Protein AF-A0A136KKF5-F1 (afdb_monomer_lite)

pLDDT: mean 90.27, std 5.97, range [69.88, 97.25]

Sequence (91 aa):
MAQSANGLICDKNGKEDFLSKENWQIFVDKAKEIGCLIWGRTTYEAVSSWGSGYLKQLIGVRKIILSRSKKLFLPMGFEQAMSVSEAVYNL

Radius of gyration: 13.48 Å; chains: 1; bounding box: 32×34×30 Å

InterPro domains:
  IPR024072 Dihydrofolate reductase-like domain superfamily [G3DSA:3.40.430.10] (1-90)
  IPR024072 Dihydrofolate reductase-like domain superfamily [SSF53597] (2-72)

Foldseek 3Di:
DDAPPVRHCADPVRHRPPCDPVNLVVVLVVLQVVQEDEEEPSVVVRQVVVDPVSVVSNPSRQAEYADCDPPDDDDPRYHYDPDPVRVVVVD

Organism: NCBI:txid1617427

Secondary structure (DSSP, 8-state):
----TTS-SS-TTS--TT--HHHHHHHHHHHHHH-EEEEEHHHHHHHHHT-HHHHHHTTTSEEEEE---TT----TTEEEESSHHHHHHT-

Structure (mmCIF, N/CA/C/O backbone):
data_AF-A0A136KKF5-F1
#
_entry.id   AF-A0A136KKF5-F1
#
loop_
_atom_site.group_PDB
_atom_site.id
_atom_site.type_symbol
_atom_site.label_atom_id
_atom_site.label_alt_id
_atom_site.label_comp_id
_atom_site.label_asym_id
_atom_site.label_entity_id
_atom_site.label_seq_id
_atom_site.pdbx_PDB_ins_code
_atom_site.Cartn_x
_atom_site.Cartn_y
_atom_site.Cartn_z
_atom_site.occupancy
_atom_site.B_iso_or_equiv
_atom_site.auth_seq_id
_atom_site.auth_comp_id
_atom_site.auth_asym_id
_atom_site.auth_atom_id
_atom_site.pdbx_PDB_model_num
ATOM 1 N N . MET A 1 1 ? 2.780 -11.885 2.365 1.00 75.69 1 MET A N 1
ATOM 2 C CA . MET A 1 1 ? 4.086 -11.198 2.291 1.00 75.69 1 MET A CA 1
ATOM 3 C C . MET A 1 1 ? 4.922 -11.942 1.268 1.00 75.69 1 MET A C 1
ATOM 5 O O . MET A 1 1 ? 4.990 -13.159 1.369 1.00 75.69 1 MET A O 1
ATOM 9 N N . ALA A 1 2 ? 5.465 -11.247 0.269 1.00 82.50 2 ALA A N 1
ATOM 10 C CA . ALA A 1 2 ? 6.450 -11.810 -0.653 1.00 82.50 2 ALA A CA 1
ATOM 11 C C . ALA A 1 2 ? 7.846 -11.382 -0.182 1.00 82.50 2 ALA A C 1
ATOM 13 O O . ALA A 1 2 ? 8.011 -10.252 0.273 1.00 82.50 2 ALA A O 1
ATOM 14 N N . GLN A 1 3 ? 8.824 -12.280 -0.255 1.00 87.06 3 GLN A N 1
ATOM 15 C CA . GLN A 1 3 ? 10.205 -12.023 0.154 1.00 87.06 3 GLN A CA 1
ATOM 16 C C . GLN A 1 3 ? 11.164 -12.852 -0.702 1.00 87.06 3 GLN A C 1
ATOM 18 O O . GLN A 1 3 ? 10.782 -13.898 -1.234 1.00 87.06 3 GLN A O 1
ATOM 23 N N . SER A 1 4 ? 12.413 -12.412 -0.810 1.00 83.81 4 SER A N 1
ATOM 24 C CA . SER A 1 4 ? 13.495 -13.204 -1.391 1.00 83.81 4 SER A CA 1
ATOM 25 C C . SER A 1 4 ? 13.804 -14.451 -0.545 1.00 83.81 4 SER A C 1
ATOM 27 O O . SER A 1 4 ? 13.419 -14.557 0.622 1.00 83.81 4 SER A O 1
ATOM 29 N N . ALA A 1 5 ? 14.572 -15.393 -1.104 1.00 85.06 5 ALA A N 1
ATOM 30 C CA . ALA A 1 5 ? 14.970 -16.617 -0.398 1.00 85.06 5 ALA A CA 1
ATOM 31 C C . ALA A 1 5 ? 15.784 -16.354 0.886 1.00 85.06 5 ALA A C 1
ATOM 33 O O . ALA A 1 5 ? 15.735 -17.149 1.819 1.00 85.06 5 ALA A O 1
ATOM 34 N N . ASN A 1 6 ? 16.501 -15.227 0.956 1.00 88.12 6 ASN A N 1
ATOM 35 C CA . ASN A 1 6 ? 17.229 -14.790 2.151 1.00 88.12 6 ASN A CA 1
ATOM 36 C C . ASN A 1 6 ? 16.404 -13.875 3.080 1.00 88.12 6 ASN A C 1
ATOM 38 O O . ASN A 1 6 ? 16.969 -13.265 3.983 1.00 88.12 6 ASN A O 1
ATOM 42 N N . GLY A 1 7 ? 15.086 -13.777 2.873 1.00 87.38 7 GLY A N 1
ATOM 43 C CA . GLY A 1 7 ? 14.159 -13.080 3.770 1.00 87.38 7 GLY A CA 1
ATOM 44 C C . GLY A 1 7 ? 14.102 -11.561 3.606 1.00 87.38 7 GLY A C 1
ATOM 45 O O . GLY A 1 7 ? 13.525 -10.882 4.451 1.00 87.38 7 GLY A O 1
ATOM 46 N N . LEU A 1 8 ? 14.684 -11.008 2.540 1.00 88.00 8 LEU A N 1
ATOM 47 C CA . LEU A 1 8 ? 14.604 -9.579 2.253 1.00 88.00 8 LEU A CA 1
ATOM 48 C C . LEU A 1 8 ? 13.311 -9.262 1.500 1.00 88.00 8 LEU A C 1
ATOM 50 O O . LEU A 1 8 ? 12.935 -9.944 0.549 1.00 88.00 8 LEU A O 1
ATOM 54 N N . ILE A 1 9 ? 12.648 -8.190 1.921 1.00 87.62 9 ILE A N 1
ATOM 55 C CA . ILE A 1 9 ? 11.424 -7.687 1.285 1.00 87.62 9 ILE A CA 1
ATOM 56 C C . ILE A 1 9 ? 11.698 -6.552 0.291 1.00 87.62 9 ILE A C 1
ATOM 58 O O . ILE A 1 9 ? 10.853 -6.255 -0.536 1.00 87.62 9 ILE A O 1
ATOM 62 N N . CYS A 1 10 ? 12.870 -5.923 0.348 1.00 87.75 10 CYS A N 1
ATOM 63 C CA . CYS A 1 10 ? 13.331 -4.920 -0.608 1.00 87.75 10 CYS A CA 1
ATOM 64 C C . CYS A 1 10 ? 14.853 -4.750 -0.501 1.00 87.75 10 CYS A C 1
ATOM 66 O O . CYS A 1 10 ? 15.483 -5.247 0.441 1.00 87.75 10 CYS A O 1
ATOM 68 N N . ASP A 1 11 ? 15.453 -4.062 -1.472 1.00 86.69 11 ASP A N 1
ATOM 69 C CA . ASP A 1 11 ? 16.846 -3.630 -1.386 1.00 86.69 11 ASP A CA 1
ATOM 70 C C . ASP A 1 11 ? 17.016 -2.404 -0.459 1.00 86.69 11 ASP A C 1
ATOM 72 O O . ASP A 1 11 ? 16.059 -1.827 0.061 1.00 86.69 11 ASP A O 1
ATOM 76 N N . LYS A 1 12 ? 18.263 -1.954 -0.277 1.00 87.75 12 LYS A N 1
ATOM 77 C CA . LYS A 1 12 ? 18.594 -0.769 0.539 1.00 87.75 12 LYS A CA 1
ATOM 78 C C . LYS A 1 12 ? 17.980 0.548 0.037 1.00 87.75 12 LYS A C 1
ATOM 80 O O . LYS A 1 12 ? 17.989 1.530 0.774 1.00 87.75 12 LYS A O 1
ATOM 85 N N . ASN A 1 13 ? 17.495 0.582 -1.202 1.00 87.00 13 ASN A N 1
ATOM 86 C CA . ASN A 1 13 ? 16.847 1.737 -1.815 1.00 87.00 13 ASN A CA 1
ATOM 87 C C . ASN A 1 13 ? 15.311 1.617 -1.780 1.00 87.00 13 ASN A C 1
ATOM 89 O O . ASN A 1 13 ? 14.624 2.496 -2.296 1.00 87.00 13 ASN A O 1
ATOM 93 N N . GLY A 1 14 ? 14.766 0.548 -1.184 1.00 81.56 14 GLY A N 1
ATOM 94 C CA . GLY A 1 14 ? 13.329 0.291 -1.119 1.00 81.56 14 GLY A CA 1
ATOM 95 C C . GLY A 1 14 ? 12.741 -0.310 -2.397 1.00 81.56 14 GLY A C 1
ATOM 96 O O . GLY A 1 14 ? 11.528 -0.250 -2.584 1.00 81.56 14 GLY A O 1
ATOM 97 N N . LYS A 1 15 ? 13.571 -0.871 -3.284 1.00 82.88 15 LYS A N 1
ATOM 98 C CA . LYS A 1 15 ? 13.131 -1.501 -4.531 1.00 82.88 15 LYS A CA 1
ATOM 99 C C . LYS A 1 15 ? 12.837 -2.987 -4.328 1.00 82.88 15 LYS A C 1
ATOM 101 O O . LYS A 1 15 ? 13.624 -3.715 -3.723 1.00 82.88 15 LYS A O 1
ATOM 106 N N . GLU A 1 16 ? 11.715 -3.438 -4.876 1.00 79.62 16 GLU A N 1
ATOM 107 C CA . GLU A 1 16 ? 11.275 -4.836 -4.854 1.00 79.62 16 GLU A CA 1
ATOM 108 C C . GLU A 1 16 ? 11.521 -5.478 -6.228 1.00 79.62 16 GLU A C 1
ATOM 110 O O . GLU A 1 16 ? 10.627 -5.562 -7.064 1.00 79.62 16 GLU A O 1
ATOM 115 N N . ASP A 1 17 ? 12.752 -5.924 -6.490 1.00 74.75 17 ASP A N 1
ATOM 116 C CA . ASP A 1 17 ? 13.141 -6.497 -7.796 1.00 74.75 17 ASP A CA 1
ATOM 117 C C . ASP A 1 17 ? 12.581 -7.907 -8.066 1.00 74.75 17 ASP A C 1
ATOM 119 O O . ASP A 1 17 ? 12.766 -8.462 -9.147 1.00 74.75 17 ASP A O 1
ATOM 123 N N . PHE A 1 18 ? 11.893 -8.499 -7.090 1.00 72.12 18 PHE A N 1
ATOM 124 C CA . PHE A 1 18 ? 11.392 -9.873 -7.142 1.00 72.12 18 PHE A CA 1
ATOM 125 C C . PHE A 1 18 ? 9.858 -9.968 -7.199 1.00 72.12 18 PHE A C 1
ATOM 127 O O . PHE A 1 18 ? 9.320 -11.076 -7.287 1.00 72.12 18 PHE A O 1
ATOM 134 N N . LEU A 1 19 ? 9.128 -8.847 -7.124 1.00 82.06 19 LEU A N 1
ATOM 135 C CA . LEU A 1 19 ? 7.666 -8.876 -7.129 1.00 82.06 19 LEU A CA 1
ATOM 136 C C . LEU A 1 19 ? 7.142 -9.117 -8.552 1.00 82.06 19 LEU A C 1
ATOM 138 O O . LEU A 1 19 ? 7.121 -8.219 -9.393 1.00 82.06 19 LEU A O 1
ATOM 142 N N . SER A 1 20 ? 6.706 -10.347 -8.823 1.00 87.38 20 SER A N 1
ATOM 143 C CA . SER A 1 20 ? 6.076 -10.695 -10.096 1.00 87.38 20 SER A CA 1
ATOM 144 C C . SER A 1 20 ? 4.661 -10.113 -10.214 1.00 87.38 20 SER A C 1
ATOM 146 O O . SER A 1 20 ? 4.012 -9.774 -9.218 1.00 87.38 20 SER A O 1
ATOM 148 N N . LYS A 1 21 ? 4.148 -10.036 -11.449 1.00 89.69 21 LYS A N 1
ATOM 149 C CA . LYS A 1 21 ? 2.775 -9.577 -11.719 1.00 89.69 21 LYS A CA 1
ATOM 150 C C . LYS A 1 21 ? 1.733 -10.474 -11.046 1.00 89.69 21 LYS A C 1
ATOM 152 O O . LYS A 1 21 ? 0.718 -9.980 -10.569 1.00 89.69 21 LYS A O 1
ATOM 157 N N . GLU A 1 22 ? 1.998 -11.773 -10.980 1.00 92.00 22 GLU A N 1
ATOM 158 C CA . GLU A 1 22 ? 1.129 -12.774 -10.363 1.00 92.00 22 GLU A CA 1
ATOM 159 C C . GLU A 1 22 ? 1.049 -12.561 -8.847 1.00 92.00 22 GLU A C 1
ATOM 161 O O . GLU A 1 22 ? -0.044 -12.534 -8.285 1.00 92.00 22 GLU A O 1
ATOM 166 N N . ASN A 1 23 ? 2.189 -12.315 -8.190 1.00 91.44 23 ASN A N 1
ATOM 167 C CA . ASN A 1 23 ? 2.225 -12.000 -6.760 1.00 91.44 23 ASN A CA 1
ATOM 168 C C . ASN A 1 23 ? 1.467 -10.705 -6.441 1.00 91.44 23 ASN A C 1
ATOM 170 O O . ASN A 1 23 ? 0.747 -10.638 -5.443 1.00 91.44 23 ASN A O 1
ATOM 174 N N . TRP A 1 24 ? 1.595 -9.690 -7.301 1.00 93.19 24 TRP A N 1
ATOM 175 C CA . TRP A 1 24 ? 0.807 -8.467 -7.178 1.00 93.19 24 TRP A CA 1
ATOM 176 C C . TRP A 1 24 ? -0.696 -8.734 -7.323 1.00 93.19 24 TRP A C 1
ATOM 178 O O . TRP A 1 24 ? -1.481 -8.249 -6.510 1.00 93.19 24 TRP A O 1
ATOM 188 N N . GLN A 1 25 ? -1.109 -9.531 -8.311 1.00 95.31 25 GLN A N 1
ATOM 189 C CA . GLN A 1 25 ? -2.524 -9.845 -8.511 1.00 95.31 25 GLN A CA 1
ATOM 190 C C . GLN A 1 25 ? -3.118 -10.584 -7.304 1.00 95.31 25 GLN A C 1
ATOM 192 O O . GLN A 1 25 ? -4.179 -10.201 -6.819 1.00 95.31 25 GLN A O 1
ATOM 197 N N . ILE A 1 26 ? -2.394 -11.560 -6.747 1.00 95.12 26 ILE A N 1
ATOM 198 C CA . ILE A 1 26 ? -2.799 -12.260 -5.517 1.00 95.12 26 ILE A CA 1
ATOM 199 C C . ILE A 1 26 ? -2.976 -11.269 -4.357 1.00 95.12 26 ILE A C 1
ATOM 201 O O . ILE A 1 26 ? -3.939 -11.366 -3.592 1.00 95.12 26 ILE A O 1
ATOM 205 N N . PHE A 1 27 ? -2.068 -10.297 -4.222 1.00 95.25 27 PHE A N 1
ATOM 206 C CA . PHE A 1 27 ? -2.198 -9.237 -3.224 1.00 95.25 27 PHE A CA 1
ATOM 207 C C . PHE A 1 27 ? -3.458 -8.385 -3.449 1.00 95.25 27 PHE A C 1
ATOM 209 O O . PHE A 1 27 ? -4.187 -8.134 -2.491 1.00 95.25 27 PHE A O 1
ATOM 216 N N . VAL A 1 28 ? -3.741 -7.969 -4.688 1.00 96.19 28 VAL A N 1
ATOM 217 C CA . VAL A 1 28 ? -4.941 -7.185 -5.030 1.00 96.19 28 VAL A CA 1
ATOM 218 C C . VAL A 1 28 ? -6.218 -7.944 -4.682 1.00 96.19 28 VAL A C 1
ATOM 220 O O . VAL A 1 28 ? -7.123 -7.359 -4.085 1.00 96.19 28 VAL A O 1
ATOM 223 N N . ASP A 1 29 ? -6.292 -9.229 -5.026 1.00 96.81 29 ASP A N 1
ATOM 224 C CA . ASP A 1 29 ? -7.471 -10.056 -4.768 1.00 96.81 29 ASP A CA 1
ATOM 225 C C . ASP A 1 29 ? -7.733 -10.167 -3.262 1.00 96.81 29 ASP A C 1
ATOM 227 O O . ASP A 1 29 ? -8.852 -9.938 -2.801 1.00 96.81 29 ASP A O 1
ATOM 231 N N . LYS A 1 30 ? -6.676 -10.390 -2.471 1.00 96.69 30 LYS A N 1
ATOM 232 C CA . LYS A 1 30 ? -6.767 -10.415 -1.006 1.00 96.69 30 LYS A CA 1
ATOM 233 C C . LYS A 1 30 ? -7.122 -9.056 -0.411 1.00 96.69 30 LYS A C 1
ATOM 235 O O . LYS A 1 30 ? -7.928 -8.986 0.512 1.00 96.69 30 LYS A O 1
ATOM 240 N N . ALA A 1 31 ? -6.562 -7.972 -0.939 1.00 96.38 31 ALA A N 1
ATOM 241 C CA . ALA A 1 31 ? -6.878 -6.622 -0.486 1.00 96.38 31 ALA A CA 1
ATOM 242 C C . ALA A 1 31 ? -8.355 -6.271 -0.735 1.00 96.38 31 ALA A C 1
ATOM 244 O O . ALA A 1 31 ? -8.976 -5.619 0.100 1.00 96.38 31 ALA A O 1
ATOM 245 N N . LYS A 1 32 ? -8.933 -6.730 -1.852 1.00 96.69 32 LYS A N 1
ATOM 246 C CA . LYS A 1 32 ? -10.365 -6.579 -2.153 1.00 96.69 32 LYS A CA 1
ATOM 247 C C . LYS A 1 32 ? -11.256 -7.442 -1.273 1.00 96.69 32 LYS A C 1
ATOM 249 O O . LYS A 1 32 ? -12.295 -6.960 -0.844 1.00 96.69 32 LYS A O 1
ATOM 254 N N . GLU A 1 33 ? -10.846 -8.677 -0.998 1.00 97.25 33 GLU A N 1
ATOM 255 C CA . GLU A 1 33 ? -11.552 -9.583 -0.085 1.00 97.25 33 GLU A CA 1
ATOM 256 C C . GLU A 1 33 ? -11.626 -9.006 1.336 1.00 97.25 33 GLU A C 1
ATOM 258 O O . GLU A 1 33 ? -12.685 -9.016 1.954 1.00 97.25 33 GLU A O 1
ATOM 263 N N . ILE A 1 34 ? 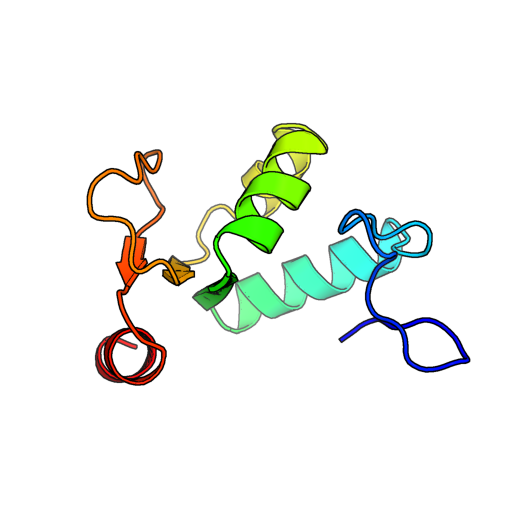-10.513 -8.462 1.838 1.00 95.56 34 ILE A N 1
ATOM 264 C CA . ILE A 1 34 ? -10.426 -7.890 3.191 1.00 95.56 34 ILE A CA 1
ATOM 265 C C . ILE A 1 34 ? -11.034 -6.480 3.252 1.00 95.56 34 ILE A C 1
ATOM 267 O O . ILE A 1 34 ? -11.553 -6.065 4.284 1.00 95.56 34 ILE A O 1
ATOM 271 N N . GLY A 1 35 ? -10.952 -5.715 2.161 1.00 95.31 35 GLY A N 1
ATOM 272 C CA . GLY A 1 35 ? -11.5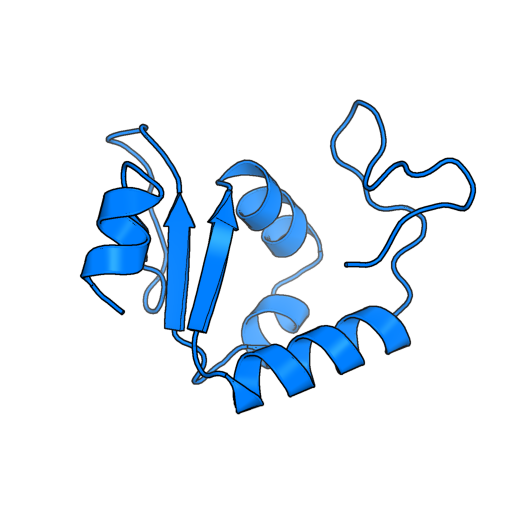29 -4.375 2.047 1.00 95.31 35 GLY A CA 1
ATOM 273 C C . GLY A 1 35 ? -10.686 -3.244 2.645 1.00 95.31 35 GLY A C 1
ATOM 274 O O . GLY A 1 35 ? -11.018 -2.076 2.439 1.00 95.31 35 GLY A O 1
ATOM 275 N N . CYS A 1 36 ? -9.567 -3.541 3.313 1.00 94.81 36 CYS A N 1
ATOM 276 C CA . CYS A 1 36 ? -8.657 -2.530 3.847 1.00 94.81 36 CYS A CA 1
ATOM 277 C C . CYS A 1 36 ? -7.182 -2.914 3.679 1.00 94.81 36 CYS A C 1
ATOM 279 O O . CYS A 1 36 ? -6.801 -4.072 3.841 1.00 94.81 36 CYS A O 1
ATOM 281 N N . LEU A 1 37 ? -6.339 -1.915 3.405 1.00 95.12 37 LEU A N 1
ATOM 282 C CA . LEU A 1 37 ? -4.885 -2.026 3.413 1.00 95.12 37 LEU A CA 1
ATOM 283 C C . LEU A 1 37 ? -4.252 -0.888 4.216 1.00 95.12 37 LEU A C 1
ATOM 285 O O . LEU A 1 37 ? -4.677 0.266 4.134 1.00 95.12 37 LEU A O 1
ATOM 289 N N . ILE A 1 38 ? -3.206 -1.225 4.968 1.00 95.94 38 ILE A N 1
ATOM 290 C CA . ILE A 1 38 ? -2.383 -0.272 5.712 1.00 95.94 38 ILE A CA 1
ATOM 291 C C . ILE A 1 38 ? -0.959 -0.357 5.171 1.00 95.94 38 ILE A C 1
ATOM 293 O O . ILE A 1 38 ? -0.363 -1.435 5.153 1.00 95.94 38 ILE A O 1
ATOM 297 N N . TRP A 1 39 ? -0.399 0.777 4.760 1.00 95.56 39 TRP A N 1
ATOM 298 C CA . TRP A 1 39 ? 0.974 0.871 4.266 1.0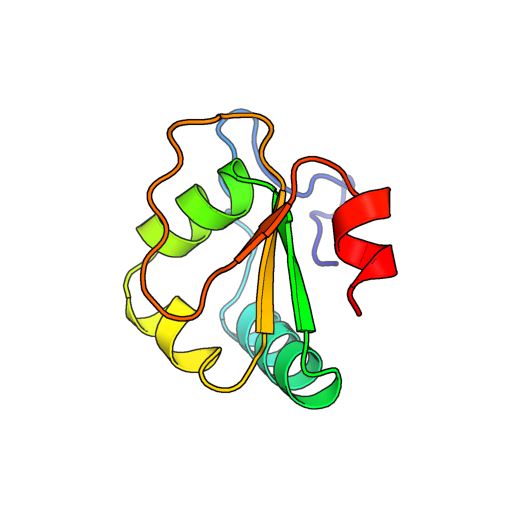0 95.56 39 TRP A CA 1
ATOM 299 C C . TRP A 1 39 ? 1.774 1.925 5.010 1.00 95.56 39 TRP A C 1
ATOM 301 O O . TRP A 1 39 ? 1.240 2.935 5.456 1.00 95.56 39 TRP A O 1
ATOM 311 N N . GLY A 1 40 ? 3.088 1.727 5.089 1.00 94.50 40 GLY A N 1
ATOM 312 C CA . GLY A 1 40 ? 4.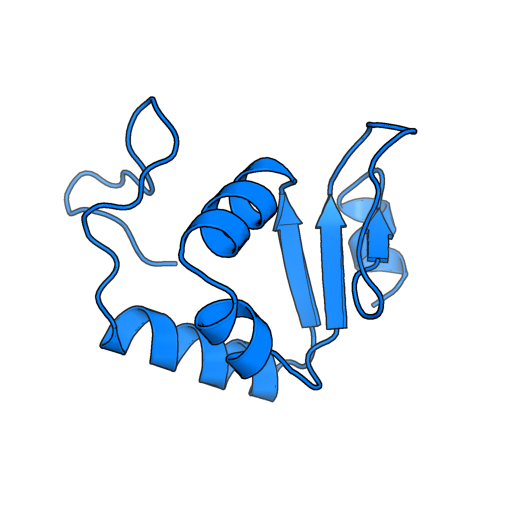000 2.822 5.404 1.00 94.50 40 GLY A CA 1
ATOM 313 C C . GLY A 1 40 ? 4.061 3.833 4.256 1.00 94.50 40 GLY A C 1
ATOM 314 O O . GLY A 1 40 ? 3.856 3.478 3.093 1.00 94.50 40 GLY A O 1
ATOM 315 N N . ARG A 1 41 ? 4.402 5.089 4.570 1.00 93.94 41 ARG A N 1
ATOM 316 C CA . ARG A 1 41 ? 4.598 6.149 3.563 1.00 93.94 41 ARG A CA 1
ATOM 317 C C . ARG A 1 41 ? 5.515 5.717 2.411 1.00 93.94 41 ARG A C 1
ATOM 319 O O . ARG A 1 41 ? 5.163 5.918 1.257 1.00 93.94 41 ARG A O 1
ATOM 326 N N . THR A 1 42 ? 6.658 5.107 2.717 1.00 91.62 42 THR A N 1
ATOM 327 C CA . THR A 1 42 ? 7.655 4.711 1.709 1.00 91.62 42 THR A CA 1
ATOM 328 C C . THR A 1 42 ? 7.145 3.613 0.777 1.00 91.62 42 THR A C 1
ATOM 330 O O . THR A 1 42 ? 7.402 3.670 -0.419 1.00 91.62 42 THR A O 1
ATOM 333 N N . THR A 1 43 ? 6.364 2.655 1.285 1.00 92.69 43 THR A N 1
ATOM 334 C CA . THR A 1 43 ? 5.698 1.640 0.451 1.00 92.69 43 THR A CA 1
ATOM 335 C C . THR A 1 43 ? 4.685 2.287 -0.490 1.00 92.69 43 THR A C 1
ATOM 337 O O . THR A 1 43 ? 4.664 1.982 -1.678 1.00 92.69 43 THR A O 1
ATOM 340 N N . TYR A 1 44 ? 3.879 3.227 0.010 1.00 93.06 44 TYR A N 1
ATOM 341 C CA . TYR A 1 44 ? 2.950 3.984 -0.831 1.00 93.06 44 TYR A CA 1
ATOM 342 C C . TYR A 1 44 ? 3.673 4.774 -1.932 1.00 93.06 44 TYR A C 1
ATOM 344 O O . TYR A 1 44 ? 3.252 4.733 -3.088 1.00 93.06 44 TYR A O 1
ATOM 352 N N . GLU A 1 45 ? 4.766 5.461 -1.595 1.00 91.44 45 GLU A N 1
ATOM 353 C CA . GLU A 1 45 ? 5.595 6.205 -2.551 1.00 91.44 45 GLU A CA 1
ATOM 354 C C . GLU A 1 45 ? 6.187 5.269 -3.621 1.00 91.44 45 GLU A C 1
ATOM 356 O O . GLU A 1 45 ? 6.093 5.565 -4.814 1.00 91.44 45 GLU A O 1
ATOM 361 N N . ALA A 1 46 ? 6.707 4.105 -3.214 1.00 90.69 46 ALA A N 1
ATOM 362 C CA . ALA A 1 46 ? 7.238 3.092 -4.122 1.00 90.69 46 ALA A CA 1
ATOM 363 C C . ALA A 1 46 ? 6.166 2.586 -5.099 1.00 90.69 46 ALA A C 1
ATOM 365 O O . ALA A 1 46 ? 6.353 2.691 -6.310 1.00 90.69 46 ALA A O 1
ATOM 366 N N . VAL A 1 47 ? 5.006 2.138 -4.607 1.00 90.94 47 VAL A N 1
ATOM 367 C CA . VAL A 1 47 ? 3.910 1.642 -5.463 1.00 90.94 47 VAL A CA 1
ATOM 368 C C . VAL A 1 47 ? 3.375 2.744 -6.382 1.00 90.94 47 VAL A C 1
ATOM 370 O O . VAL A 1 47 ? 3.083 2.494 -7.552 1.00 90.94 47 VAL A O 1
ATOM 373 N N . SER A 1 48 ? 3.286 3.984 -5.891 1.00 90.31 48 SER A N 1
ATOM 374 C CA . SER A 1 48 ? 2.872 5.134 -6.706 1.00 90.31 48 SER A CA 1
ATOM 375 C C . SER A 1 48 ? 3.824 5.380 -7.882 1.00 90.31 48 SER A C 1
ATOM 377 O O . SER A 1 48 ? 3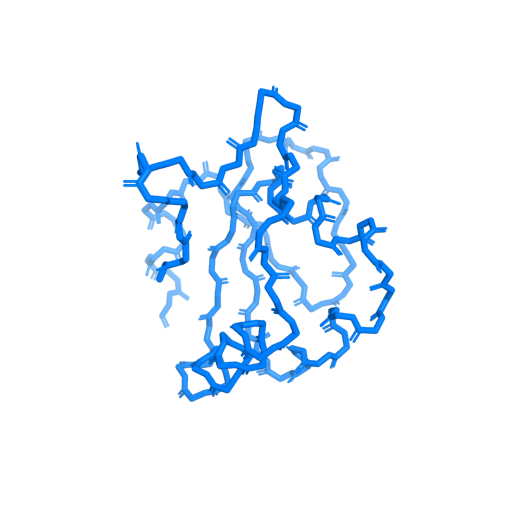.377 5.772 -8.961 1.00 90.31 48 SER A O 1
ATOM 379 N N . SER A 1 49 ? 5.120 5.105 -7.700 1.00 90.31 49 SER A N 1
ATOM 380 C CA . SER A 1 49 ? 6.138 5.248 -8.747 1.00 90.31 49 SER A CA 1
ATOM 381 C C . SER A 1 49 ? 6.069 4.171 -9.838 1.00 90.31 49 SER A C 1
ATOM 383 O O . SER A 1 49 ? 6.538 4.405 -10.949 1.00 90.31 49 SER A O 1
ATOM 385 N N . TRP A 1 50 ? 5.439 3.018 -9.575 1.00 88.62 50 TRP A N 1
ATOM 386 C CA . TRP A 1 50 ? 5.293 1.930 -10.558 1.00 88.62 50 TRP A CA 1
ATOM 387 C C . TRP A 1 50 ? 4.268 2.243 -11.658 1.00 88.62 50 TRP A C 1
ATOM 389 O O . TRP A 1 50 ? 4.152 1.511 -12.642 1.00 88.62 50 TRP A O 1
ATOM 399 N N . GLY A 1 51 ? 3.525 3.341 -11.501 1.00 87.81 51 GLY A N 1
ATOM 400 C CA . GLY A 1 51 ? 2.534 3.830 -12.447 1.00 87.81 51 GLY A CA 1
ATOM 401 C C . GLY A 1 51 ? 1.101 3.682 -11.937 1.00 87.81 51 GLY A C 1
ATOM 402 O O . GLY A 1 51 ? 0.753 2.772 -11.184 1.00 87.81 51 GLY A O 1
ATOM 403 N N . SER A 1 52 ? 0.225 4.576 -12.403 1.00 85.06 52 SER A N 1
ATOM 404 C CA . SER A 1 52 ? -1.155 4.689 -11.898 1.00 85.06 52 SER A CA 1
ATOM 405 C C . SER A 1 52 ? -2.006 3.418 -12.053 1.00 85.06 52 SER A C 1
ATOM 407 O O . SER A 1 52 ? -2.998 3.257 -11.344 1.00 85.06 52 SER A O 1
ATOM 409 N N . GLY A 1 53 ? -1.628 2.503 -12.952 1.00 91.31 53 GLY A N 1
ATOM 410 C CA . GLY A 1 53 ? -2.327 1.236 -13.179 1.00 91.31 53 GLY A CA 1
ATOM 411 C C . GLY A 1 53 ? -2.374 0.324 -11.951 1.00 91.31 53 GLY A C 1
ATOM 412 O O . GLY A 1 53 ? -3.379 -0.354 -11.755 1.00 91.31 53 GLY A O 1
ATOM 413 N N . TYR A 1 54 ? -1.345 0.344 -11.098 1.00 92.56 54 TYR A N 1
ATOM 414 C CA . TYR A 1 54 ? -1.296 -0.477 -9.884 1.00 92.56 54 TYR A CA 1
ATOM 415 C C . TYR A 1 54 ? -2.308 0.010 -8.840 1.00 92.56 54 TYR A C 1
ATOM 417 O O . TYR A 1 54 ? -3.135 -0.762 -8.358 1.00 92.56 54 TYR A O 1
ATOM 425 N N . LEU A 1 55 ? -2.337 1.316 -8.558 1.00 92.56 55 LEU A N 1
ATOM 426 C CA . LEU A 1 55 ? -3.283 1.888 -7.592 1.00 92.56 55 LEU A CA 1
ATOM 427 C C . LEU A 1 55 ? -4.743 1.804 -8.066 1.00 92.56 55 LEU A C 1
ATOM 429 O O . LEU A 1 55 ? -5.641 1.618 -7.244 1.00 92.56 55 LEU A O 1
ATOM 433 N N . LYS A 1 56 ? -4.990 1.877 -9.382 1.00 93.81 56 LYS A N 1
ATOM 434 C CA . LYS A 1 56 ? -6.330 1.686 -9.969 1.00 93.81 56 LYS A CA 1
ATOM 435 C C . LYS A 1 56 ? -6.901 0.292 -9.707 1.00 93.81 56 LYS A C 1
ATOM 437 O O . LYS A 1 56 ? -8.109 0.151 -9.548 1.00 93.81 56 LYS A O 1
ATOM 442 N N . GLN A 1 57 ? -6.060 -0.737 -9.618 1.00 95.25 57 GLN A N 1
ATOM 443 C CA . GLN A 1 57 ? -6.528 -2.093 -9.316 1.00 95.25 57 GLN A CA 1
ATOM 444 C C . GLN A 1 57 ? -7.077 -2.223 -7.891 1.00 95.25 57 GLN A C 1
ATOM 446 O O . GLN A 1 57 ? -7.870 -3.123 -7.637 1.00 95.25 57 GLN A O 1
ATOM 451 N N . LEU A 1 58 ? -6.713 -1.303 -6.992 1.00 95.38 58 LEU A N 1
ATOM 452 C CA . LEU A 1 58 ? -7.141 -1.262 -5.594 1.00 95.38 58 LEU A CA 1
ATOM 453 C C . LEU A 1 58 ? -8.347 -0.329 -5.363 1.00 95.38 58 LEU A C 1
ATOM 455 O O . LEU A 1 58 ? -8.629 0.043 -4.223 1.00 95.38 58 LEU A O 1
ATOM 459 N N . ILE A 1 59 ? -9.055 0.112 -6.408 1.00 93.88 59 ILE A N 1
ATOM 460 C CA . ILE A 1 59 ? -10.314 0.866 -6.251 1.00 93.88 59 ILE A CA 1
ATOM 461 C C . ILE A 1 59 ? -11.312 0.035 -5.427 1.00 93.88 59 ILE A C 1
ATOM 463 O O . ILE A 1 59 ? -11.400 -1.180 -5.591 1.00 93.88 59 ILE A O 1
ATOM 467 N N . GLY A 1 60 ? -12.035 0.694 -4.518 1.00 93.19 60 GLY A N 1
ATOM 468 C CA . GLY A 1 60 ? -12.967 0.049 -3.585 1.00 93.19 60 GLY A CA 1
ATOM 469 C C . GLY A 1 60 ? -12.320 -0.488 -2.303 1.00 93.19 60 GLY A C 1
ATOM 470 O O . GLY A 1 60 ? -13.028 -0.717 -1.333 1.00 93.19 60 GLY A O 1
ATOM 471 N N . VAL A 1 61 ? -10.990 -0.620 -2.256 1.00 96.25 61 VAL A N 1
ATOM 472 C CA . VAL A 1 61 ? -10.259 -0.964 -1.026 1.00 96.25 61 VAL A CA 1
ATOM 473 C C . VAL A 1 61 ? -9.952 0.309 -0.243 1.00 96.25 61 VAL A C 1
ATOM 475 O O . VAL A 1 61 ? -9.429 1.268 -0.824 1.00 96.25 61 VAL A O 1
ATOM 478 N N . ARG A 1 62 ? -10.230 0.323 1.063 1.00 95.56 62 ARG A N 1
ATOM 479 C CA . ARG A 1 62 ? -9.829 1.406 1.971 1.00 95.56 62 ARG A CA 1
ATOM 480 C C . ARG A 1 62 ? -8.310 1.404 2.151 1.00 95.56 62 ARG A C 1
ATOM 482 O O . ARG A 1 62 ? -7.718 0.347 2.351 1.00 95.56 62 ARG A O 1
ATOM 489 N N . LYS A 1 63 ? -7.663 2.567 2.049 1.00 95.75 63 LYS A N 1
ATOM 490 C CA . LYS A 1 63 ? -6.193 2.684 2.042 1.00 95.75 63 LYS A CA 1
ATOM 491 C C . LYS A 1 63 ? -5.750 3.648 3.123 1.00 95.75 63 LYS A C 1
ATOM 493 O O . LYS A 1 63 ? -6.056 4.832 3.032 1.00 95.75 63 LYS A O 1
ATOM 498 N N . ILE A 1 64 ? -4.998 3.154 4.098 1.00 96.31 64 ILE A N 1
ATOM 499 C CA . ILE A 1 64 ? -4.474 3.959 5.202 1.00 96.31 64 ILE A CA 1
ATOM 500 C C . ILE A 1 64 ? -2.952 4.029 5.087 1.00 96.31 64 ILE A C 1
ATOM 502 O O . ILE A 1 64 ? -2.269 3.005 5.036 1.00 96.31 64 ILE A O 1
ATOM 506 N N . ILE A 1 65 ? -2.409 5.243 5.056 1.00 96.19 65 ILE A N 1
ATOM 507 C CA . ILE A 1 65 ? -0.975 5.504 4.993 1.00 96.19 65 ILE A CA 1
ATOM 508 C C . ILE A 1 65 ? -0.473 5.927 6.370 1.00 96.19 65 ILE A C 1
ATOM 510 O O . ILE A 1 65 ? -0.832 6.978 6.902 1.00 96.19 65 ILE A O 1
ATOM 514 N N . LEU A 1 66 ? 0.410 5.111 6.933 1.00 96.06 66 LEU A N 1
ATOM 515 C CA . LEU A 1 66 ? 1.114 5.392 8.170 1.00 96.06 66 LEU A CA 1
ATOM 516 C C . LEU A 1 66 ? 2.214 6.417 7.915 1.00 96.06 66 LEU A C 1
ATOM 518 O O . LEU A 1 66 ? 3.231 6.139 7.266 1.00 96.06 66 LEU A O 1
ATOM 522 N N . SER A 1 67 ? 2.024 7.617 8.455 1.00 95.19 67 SER A N 1
ATOM 523 C CA . SER A 1 67 ? 3.035 8.663 8.427 1.00 95.19 67 SER A CA 1
ATOM 524 C C . SER A 1 67 ? 2.855 9.636 9.575 1.00 95.19 67 SER A C 1
ATOM 526 O O . SER A 1 67 ? 1.762 10.130 9.816 1.00 95.19 67 SER A O 1
ATOM 528 N N . ARG A 1 68 ? 3.963 10.000 10.224 1.00 93.00 68 ARG A N 1
ATOM 529 C CA . ARG A 1 68 ? 3.991 11.076 11.227 1.00 93.00 68 ARG A CA 1
ATOM 530 C C . ARG A 1 68 ? 4.135 12.472 10.608 1.00 93.00 68 ARG A C 1
ATOM 532 O O . ARG A 1 68 ? 4.181 13.464 11.331 1.00 93.00 68 ARG A O 1
ATOM 539 N N . SER A 1 69 ? 4.272 12.567 9.283 1.00 90.62 69 SER A N 1
ATOM 540 C CA . SER A 1 69 ? 4.426 13.853 8.603 1.00 90.62 69 SER A CA 1
ATOM 541 C C . SER A 1 69 ? 3.099 14.600 8.573 1.00 90.62 69 SER A C 1
ATOM 543 O O . SER A 1 69 ? 2.143 14.134 7.965 1.00 90.62 69 SER A O 1
ATOM 545 N N . LYS A 1 70 ? 3.052 15.805 9.145 1.00 77.44 70 LYS A N 1
ATOM 546 C CA . LYS A 1 70 ? 1.857 16.667 9.093 1.00 77.44 70 LYS A CA 1
ATOM 547 C C . LYS A 1 70 ? 1.569 17.252 7.702 1.00 77.44 70 LYS A C 1
ATOM 549 O O . LYS A 1 70 ? 0.551 17.904 7.522 1.00 77.44 70 LYS A O 1
ATOM 554 N N . LYS A 1 71 ? 2.482 17.082 6.740 1.00 80.81 71 LYS A N 1
ATOM 555 C CA . LYS A 1 71 ? 2.401 17.657 5.386 1.00 80.81 71 LYS A CA 1
ATOM 556 C C . LYS A 1 71 ? 2.303 16.580 4.300 1.00 80.81 71 LYS A C 1
ATOM 558 O O . LYS A 1 71 ? 2.845 16.758 3.213 1.00 80.81 71 LYS A O 1
ATOM 563 N N . LEU A 1 72 ? 1.700 15.432 4.605 1.00 85.31 72 LEU A N 1
ATOM 564 C CA . LEU A 1 72 ? 1.485 14.392 3.606 1.00 85.31 72 LEU A CA 1
ATOM 565 C C . LEU A 1 72 ? 0.220 14.720 2.805 1.00 85.31 72 LEU A C 1
ATOM 567 O O . LEU A 1 72 ? -0.885 14.665 3.331 1.00 85.31 72 LEU A O 1
ATOM 571 N N . PHE A 1 73 ? 0.390 15.071 1.533 1.00 86.62 7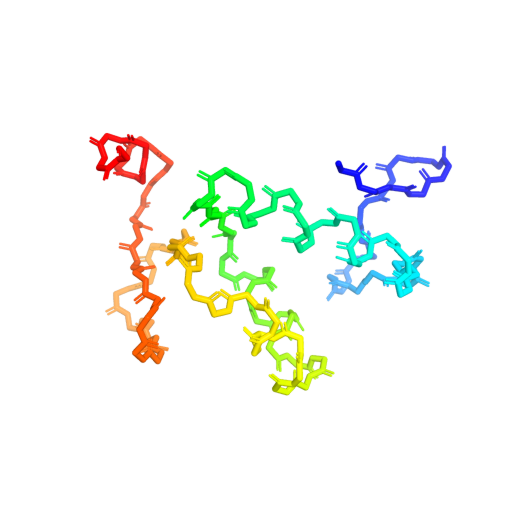3 PHE A N 1
ATOM 572 C CA . PHE A 1 73 ? -0.735 15.239 0.619 1.00 86.62 73 PHE A CA 1
ATOM 573 C C . PHE A 1 73 ? -1.089 13.884 0.016 1.00 86.62 73 PHE A C 1
ATOM 575 O O . PHE A 1 73 ? -0.296 13.301 -0.724 1.00 86.62 73 PHE A O 1
ATOM 582 N N . LEU A 1 74 ? -2.274 13.384 0.352 1.00 89.69 74 LEU A N 1
ATOM 583 C CA . LEU A 1 74 ? -2.807 12.139 -0.182 1.00 89.69 74 LEU A CA 1
ATOM 584 C C . LEU A 1 74 ? -3.938 12.441 -1.172 1.00 89.69 74 LEU A C 1
ATOM 586 O O . LEU A 1 74 ? -4.749 13.335 -0.915 1.00 89.69 74 LEU A O 1
ATOM 590 N N . PRO A 1 75 ? -4.003 11.735 -2.313 1.00 86.69 75 PRO A N 1
ATOM 591 C CA . PRO A 1 75 ? -5.119 11.876 -3.233 1.00 86.69 75 PRO A CA 1
ATOM 592 C C . PRO A 1 75 ? -6.404 11.317 -2.610 1.00 86.69 75 PRO A C 1
ATOM 594 O O . PRO A 1 75 ? -6.380 10.564 -1.635 1.00 86.69 75 PRO A O 1
ATOM 597 N N . MET A 1 76 ? -7.544 11.664 -3.207 1.00 85.50 76 MET A N 1
ATOM 598 C CA . MET A 1 76 ? -8.849 11.164 -2.775 1.00 85.50 76 MET A CA 1
ATOM 599 C C . MET A 1 76 ? -8.867 9.627 -2.715 1.00 85.50 76 MET A C 1
ATOM 601 O O . MET A 1 76 ? -8.388 8.953 -3.628 1.00 85.50 76 MET A O 1
ATOM 605 N N . GLY A 1 77 ? -9.434 9.078 -1.636 1.00 88.44 77 GLY A N 1
ATOM 606 C CA . GLY A 1 77 ? -9.495 7.632 -1.394 1.00 88.44 77 GLY A CA 1
ATOM 607 C C . GLY A 1 77 ? -8.307 7.053 -0.615 1.00 88.44 77 GLY A C 1
ATOM 608 O O . GLY A 1 77 ? -8.211 5.830 -0.496 1.00 88.44 77 GLY A O 1
ATOM 609 N N . PHE A 1 78 ? -7.423 7.907 -0.094 1.00 93.75 78 PHE A N 1
ATOM 610 C CA . PHE A 1 78 ? -6.371 7.546 0.852 1.00 93.75 78 PHE A CA 1
ATOM 611 C C . PHE A 1 78 ? -6.548 8.327 2.155 1.00 93.75 78 PHE A C 1
ATOM 613 O O . PHE A 1 78 ? -6.824 9.525 2.147 1.00 93.75 78 PHE A O 1
ATOM 620 N N . GLU A 1 79 ? -6.348 7.639 3.269 1.00 94.62 79 GLU A N 1
ATOM 621 C CA . GLU A 1 79 ? -6.398 8.183 4.621 1.00 94.62 79 GLU A CA 1
ATOM 622 C C . GLU A 1 79 ? -4.990 8.196 5.217 1.00 94.62 79 GLU A C 1
ATOM 624 O O . GLU A 1 79 ? -4.149 7.369 4.864 1.00 94.62 79 GLU A O 1
ATOM 629 N N . GLN A 1 80 ? -4.721 9.117 6.138 1.00 95.25 80 GLN A N 1
ATOM 630 C CA . GLN A 1 80 ? -3.483 9.130 6.911 1.00 95.25 80 GLN A CA 1
ATOM 631 C C . GLN A 1 80 ? -3.768 8.680 8.343 1.00 95.25 80 GLN A C 1
ATOM 633 O O . GLN A 1 80 ? -4.749 9.114 8.935 1.00 95.25 80 GLN A O 1
ATOM 638 N N . ALA A 1 81 ? -2.863 7.884 8.911 1.00 95.25 81 ALA A N 1
ATOM 639 C CA . ALA A 1 81 ? -2.801 7.629 10.347 1.00 95.25 81 ALA A CA 1
ATOM 640 C C . ALA A 1 81 ? -1.381 7.894 10.872 1.00 95.25 81 ALA A C 1
ATOM 642 O O . ALA A 1 81 ? -0.380 7.610 10.204 1.00 95.25 81 ALA A O 1
ATOM 643 N N . MET A 1 82 ? -1.270 8.440 12.081 1.00 94.50 82 MET A N 1
ATOM 644 C CA . MET A 1 82 ? 0.006 8.804 12.711 1.00 94.50 82 MET A CA 1
ATOM 645 C C . MET A 1 82 ? 0.659 7.622 13.437 1.00 94.50 82 MET A C 1
ATOM 647 O O . MET A 1 82 ? 1.855 7.659 13.754 1.00 94.50 82 MET A O 1
ATOM 651 N N . SER A 1 83 ? -0.109 6.563 13.701 1.00 93.31 83 SER A N 1
ATOM 652 C CA . SER A 1 83 ? 0.351 5.341 14.358 1.00 93.31 83 SER A CA 1
ATOM 653 C C . SER A 1 83 ? -0.428 4.108 13.900 1.00 93.31 83 SER A C 1
ATOM 655 O O . SER A 1 83 ? -1.536 4.214 13.380 1.00 93.31 83 SER A O 1
ATOM 657 N N . VAL A 1 84 ? 0.147 2.923 14.130 1.00 93.31 84 VAL A N 1
ATOM 658 C CA . VAL A 1 84 ? -0.539 1.646 13.874 1.00 93.31 84 VAL A CA 1
ATOM 659 C C . VAL A 1 84 ? -1.790 1.533 14.746 1.00 93.31 84 VAL A C 1
ATOM 661 O O . VAL A 1 84 ? -2.838 1.148 14.247 1.00 93.31 84 VAL A O 1
ATOM 664 N N . SER A 1 85 ? -1.706 1.922 16.021 1.00 94.75 85 SER A N 1
ATOM 665 C CA . SER A 1 85 ? -2.845 1.874 16.942 1.00 94.75 85 SER A CA 1
ATOM 666 C C . SER A 1 85 ? -4.012 2.731 16.455 1.00 94.75 85 SER A C 1
ATOM 668 O O . SER A 1 85 ? -5.148 2.276 16.468 1.00 94.75 85 SER A O 1
ATOM 670 N N . GLU A 1 86 ? -3.733 3.944 15.975 1.00 94.00 86 GLU A N 1
ATOM 671 C CA . GLU A 1 86 ? -4.743 4.819 15.371 1.00 94.00 86 GLU A CA 1
ATOM 672 C C . GLU A 1 86 ? -5.332 4.214 14.094 1.00 94.00 86 GLU A C 1
ATOM 674 O O . GLU A 1 86 ? -6.544 4.249 13.905 1.00 94.00 86 GLU A O 1
ATOM 679 N N . ALA A 1 87 ? -4.497 3.629 13.230 1.00 93.25 87 ALA A N 1
ATOM 680 C CA . ALA A 1 87 ? -4.976 2.998 12.006 1.00 93.25 87 ALA A CA 1
ATOM 681 C C . ALA A 1 87 ? -5.924 1.830 12.300 1.00 93.25 87 ALA A C 1
ATOM 683 O O . ALA A 1 87 ? -6.941 1.703 11.631 1.00 93.25 87 ALA A O 1
ATOM 684 N N . VAL A 1 88 ? -5.604 1.009 13.305 1.00 92.12 88 VAL A N 1
ATOM 685 C CA . VAL A 1 88 ? -6.377 -0.189 13.663 1.00 92.12 88 VAL A CA 1
ATOM 686 C C . VAL A 1 88 ? -7.632 0.144 14.473 1.00 92.12 88 VAL A C 1
ATOM 688 O O . VAL A 1 88 ? -8.644 -0.519 14.295 1.00 92.12 88 VAL A O 1
ATOM 691 N N . TYR A 1 89 ? -7.608 1.173 15.327 1.00 88.12 89 TYR A N 1
ATOM 692 C CA . TYR A 1 89 ? -8.786 1.586 16.107 1.00 88.12 89 TYR A CA 1
ATOM 693 C C . TYR A 1 89 ? -9.955 2.054 15.225 1.00 88.12 89 TYR A C 1
ATOM 695 O O . TYR A 1 89 ? -11.108 1.976 15.632 1.00 88.12 89 TYR A O 1
ATOM 703 N N . ASN A 1 90 ? -9.648 2.549 14.025 1.00 69.88 90 ASN A N 1
ATOM 704 C CA . ASN A 1 90 ? -10.627 3.070 13.077 1.00 69.88 90 ASN A CA 1
ATOM 705 C C . ASN A 1 90 ? -11.048 2.046 12.006 1.00 69.88 90 ASN A C 1
ATOM 707 O O . ASN A 1 90 ? -11.681 2.464 11.033 1.00 69.88 90 ASN A O 1
ATOM 711 N N . LEU A 1 91 ? -10.654 0.768 12.123 1.00 79.31 91 LEU A N 1
ATOM 712 C CA . LEU A 1 91 ? -11.088 -0.331 11.241 1.00 79.31 91 LEU A CA 1
ATOM 713 C C . LEU A 1 91 ? -12.429 -0.905 11.693 1.00 79.31 91 LEU A C 1
ATOM 715 O O . LEU A 1 91 ? -13.272 -1.101 10.791 1.00 79.31 91 LEU A O 1
#